Protein AF-A0A2W4TG38-F1 (afdb_monomer_lite)

Sequence (87 aa):
MSTLVRAARLLTIIAFGFAFALGPAAAQDSEFKQIKLTEAQIKGFIAAQEDLNKIASKLQGDSEELDEKTQAELEALAKKHGFASFD

Radius of gyration: 27.82 Å; chains: 1; bounding box: 63×51×50 Å

Structure (mmCIF, N/CA/C/O backbone):
data_AF-A0A2W4TG38-F1
#
_entry.id   AF-A0A2W4TG38-F1
#
loop_
_atom_site.group_PDB
_atom_site.id
_atom_site.type_symbol
_atom_site.label_atom_id
_atom_site.label_alt_id
_atom_site.label_comp_id
_atom_site.label_asym_id
_atom_site.label_entity_id
_atom_site.label_seq_id
_atom_site.pdbx_PDB_ins_code
_atom_site.Cartn_x
_atom_site.Cartn_y
_atom_site.Cartn_z
_atom_site.occupancy
_atom_site.B_iso_or_equiv
_atom_site.auth_seq_id
_atom_site.auth_comp_id
_atom_site.auth_asym_id
_atom_site.auth_atom_id
_atom_site.pdbx_PDB_model_num
ATOM 1 N N . MET A 1 1 ? 54.679 42.443 -31.112 1.00 48.34 1 MET A N 1
ATOM 2 C CA . MET A 1 1 ? 54.141 42.178 -32.469 1.00 48.34 1 MET A CA 1
ATOM 3 C C . MET A 1 1 ? 54.834 40.930 -32.994 1.00 48.34 1 MET A C 1
ATOM 5 O O . MET A 1 1 ? 56.033 40.857 -32.843 1.00 48.34 1 MET A O 1
ATOM 9 N N . SER A 1 2 ? 54.223 39.911 -33.576 1.00 52.28 2 SER A N 1
ATOM 10 C CA . SER A 1 2 ? 52.927 39.810 -34.224 1.00 52.28 2 SER A CA 1
ATOM 11 C C . SER A 1 2 ? 52.676 38.322 -34.523 1.00 52.28 2 SER A C 1
ATOM 13 O O . SER A 1 2 ? 53.607 37.563 -34.779 1.00 52.28 2 SER A O 1
ATOM 15 N N . THR A 1 3 ? 51.402 37.940 -34.504 1.00 46.59 3 THR A N 1
ATOM 16 C CA . THR A 1 3 ? 50.779 36.819 -35.240 1.00 46.59 3 THR A CA 1
ATOM 17 C C . THR A 1 3 ? 51.073 35.346 -34.920 1.00 46.59 3 THR A C 1
ATOM 19 O O . THR A 1 3 ? 50.193 34.548 -35.225 1.00 46.59 3 THR A O 1
ATOM 22 N N . LEU A 1 4 ? 52.160 34.928 -34.259 1.00 44.97 4 LEU A N 1
ATOM 23 C CA . LEU A 1 4 ? 52.433 33.473 -34.149 1.00 44.97 4 LEU A CA 1
ATOM 24 C C . LEU A 1 4 ? 51.703 32.689 -33.033 1.00 44.97 4 LEU A C 1
ATOM 26 O O . LEU A 1 4 ? 51.690 31.466 -33.072 1.00 44.97 4 LEU A O 1
ATOM 30 N N . VAL A 1 5 ? 51.057 33.343 -32.059 1.00 45.25 5 VAL A N 1
ATOM 31 C CA . VAL A 1 5 ? 50.462 32.647 -30.884 1.00 45.25 5 VAL A CA 1
ATOM 32 C C . VAL A 1 5 ? 48.936 32.457 -30.996 1.00 45.25 5 VAL A C 1
ATOM 34 O O . VAL A 1 5 ? 48.306 31.846 -30.138 1.00 45.25 5 VAL A O 1
ATOM 37 N N . ARG A 1 6 ? 48.293 32.948 -32.064 1.00 46.78 6 ARG A N 1
ATOM 38 C CA . ARG A 1 6 ? 46.818 32.954 -32.177 1.00 46.78 6 ARG A CA 1
ATOM 39 C C . ARG A 1 6 ? 46.192 31.757 -32.904 1.00 46.78 6 ARG A C 1
ATOM 41 O O . ARG A 1 6 ? 44.975 31.636 -32.872 1.00 46.78 6 ARG A O 1
ATOM 48 N N . ALA A 1 7 ? 46.981 30.860 -33.496 1.00 42.84 7 ALA A N 1
ATOM 49 C CA . ALA A 1 7 ? 46.463 29.685 -34.212 1.00 42.84 7 ALA A CA 1
ATOM 50 C C . ALA A 1 7 ? 46.438 28.388 -33.373 1.00 42.84 7 ALA A C 1
ATOM 52 O O . ALA A 1 7 ? 45.995 27.353 -33.854 1.00 42.84 7 ALA A O 1
ATOM 53 N N . ALA A 1 8 ? 46.877 28.428 -32.111 1.00 43.38 8 ALA A N 1
ATOM 54 C CA . ALA A 1 8 ? 46.992 27.252 -31.241 1.00 43.38 8 ALA A CA 1
ATOM 55 C C . ALA A 1 8 ? 45.841 27.130 -30.220 1.00 43.38 8 ALA A C 1
ATOM 57 O O . ALA A 1 8 ? 46.048 26.688 -29.092 1.00 43.38 8 ALA A O 1
ATOM 58 N N . ARG A 1 9 ? 44.628 27.581 -30.570 1.00 48.94 9 ARG A N 1
ATOM 59 C CA . ARG A 1 9 ? 43.475 27.563 -29.646 1.00 48.94 9 ARG A CA 1
ATOM 60 C C . ARG A 1 9 ? 42.140 27.176 -30.276 1.00 48.94 9 ARG A C 1
ATOM 62 O O . ARG A 1 9 ? 41.095 27.549 -29.763 1.00 48.94 9 ARG A O 1
ATOM 69 N N . LEU A 1 10 ? 42.169 26.434 -31.376 1.00 47.97 10 LEU A N 1
ATOM 70 C CA . LEU A 1 10 ? 40.971 25.946 -32.060 1.00 47.97 10 LEU A CA 1
ATOM 71 C C . LEU A 1 10 ? 41.351 24.702 -32.865 1.00 47.97 10 LEU A C 1
ATOM 73 O O . LEU A 1 10 ? 41.447 24.792 -34.073 1.00 47.97 10 LEU A O 1
ATOM 77 N N . LEU A 1 11 ? 41.675 23.584 -32.205 1.00 49.66 11 LEU A N 1
ATOM 78 C CA . LEU A 1 11 ? 41.720 22.235 -32.809 1.00 49.66 11 LEU A CA 1
ATOM 79 C C . LEU A 1 11 ? 42.029 21.175 -31.729 1.00 49.66 11 LEU A C 1
ATOM 81 O O . LEU A 1 11 ? 42.990 20.416 -31.812 1.00 49.66 11 LEU A O 1
ATOM 85 N N . THR A 1 12 ? 41.248 21.140 -30.646 1.00 48.66 12 THR A N 1
ATOM 86 C CA . THR A 1 12 ? 41.410 20.095 -29.611 1.00 48.66 12 THR A CA 1
ATOM 87 C C . THR A 1 12 ? 40.084 19.710 -28.947 1.00 48.66 12 THR A C 1
ATOM 89 O O . THR A 1 12 ? 40.037 19.505 -27.746 1.00 48.66 12 THR A O 1
ATOM 92 N N . ILE A 1 13 ? 38.976 19.626 -29.697 1.00 51.81 13 ILE A N 1
ATOM 93 C CA . ILE A 1 13 ? 37.697 19.085 -29.173 1.00 51.81 13 ILE A CA 1
ATOM 94 C C . ILE A 1 13 ? 36.990 18.183 -30.204 1.00 51.81 13 ILE A C 1
ATOM 96 O O . ILE A 1 13 ? 35.774 18.196 -30.326 1.00 51.81 13 ILE A O 1
ATOM 100 N N . ILE A 1 14 ? 37.731 17.400 -30.998 1.00 51.94 14 ILE A N 1
ATOM 101 C CA . ILE A 1 14 ? 37.108 16.380 -31.877 1.00 51.94 14 ILE A CA 1
ATOM 102 C C . ILE A 1 14 ? 37.651 14.964 -31.612 1.00 51.94 14 ILE A C 1
ATOM 104 O O . ILE A 1 14 ? 37.004 13.985 -31.956 1.00 51.94 14 ILE A O 1
ATOM 108 N N . ALA A 1 15 ?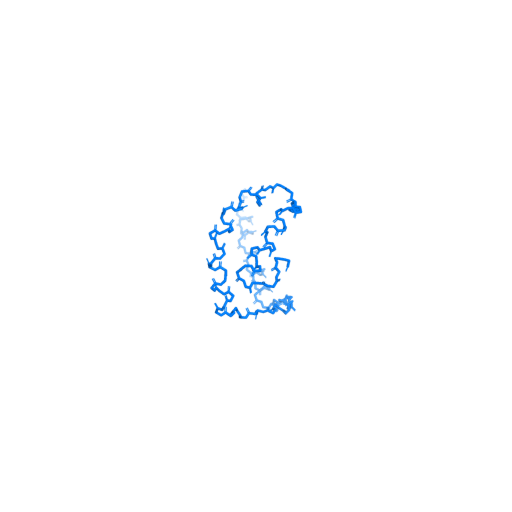 38.769 14.807 -30.896 1.00 49.25 15 ALA A N 1
ATOM 109 C CA . ALA A 1 15 ? 39.324 13.478 -30.610 1.00 49.25 15 ALA A CA 1
ATOM 110 C C . ALA A 1 15 ? 38.795 12.820 -29.317 1.00 49.25 15 ALA A C 1
ATOM 112 O O . ALA A 1 15 ? 38.978 11.622 -29.138 1.00 49.25 15 ALA A O 1
ATOM 113 N N . PHE A 1 16 ? 38.123 13.561 -28.426 1.00 48.75 16 PHE A N 1
ATOM 114 C CA . PHE A 1 16 ? 37.604 13.003 -27.164 1.00 48.75 16 PHE A CA 1
ATOM 115 C C . PHE A 1 16 ? 36.129 12.568 -27.233 1.00 48.75 16 PHE A C 1
ATOM 117 O O . PHE A 1 16 ? 35.668 11.820 -26.380 1.00 48.75 16 PHE A O 1
ATOM 124 N N . GLY A 1 17 ? 35.385 12.998 -28.259 1.00 48.19 17 GLY A N 1
ATOM 125 C CA . GLY A 1 17 ? 33.967 12.653 -28.429 1.00 48.19 17 GLY A CA 1
ATOM 126 C C . GLY A 1 17 ? 33.711 11.319 -29.139 1.00 48.19 17 GLY A C 1
ATOM 127 O O . GLY A 1 17 ? 32.604 10.800 -29.066 1.00 48.19 17 GLY A O 1
ATOM 128 N N . PHE A 1 18 ? 34.713 10.744 -29.813 1.00 48.56 18 PHE A N 1
ATOM 129 C CA . PHE A 1 18 ? 34.519 9.535 -30.626 1.00 48.56 18 PHE A CA 1
ATOM 130 C C . PHE A 1 18 ? 34.777 8.227 -29.858 1.00 48.56 18 PHE A C 1
ATOM 132 O O . PHE A 1 18 ? 34.235 7.186 -30.216 1.00 48.56 18 PHE A O 1
ATOM 139 N N . ALA A 1 19 ? 35.555 8.266 -28.771 1.00 47.62 19 ALA A N 1
ATOM 140 C CA . ALA A 1 19 ? 35.867 7.071 -27.981 1.00 47.62 19 ALA A CA 1
ATOM 141 C C . ALA A 1 19 ? 34.754 6.677 -26.988 1.00 47.62 19 ALA A C 1
ATOM 143 O O . ALA A 1 19 ? 34.695 5.525 -26.573 1.00 47.62 19 ALA A O 1
AT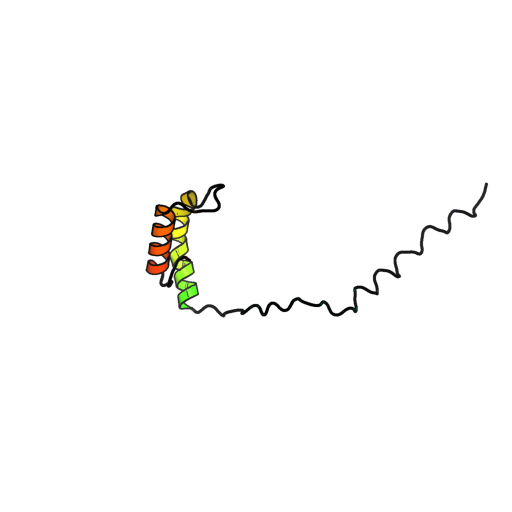OM 144 N N . PHE A 1 20 ? 33.846 7.598 -26.636 1.00 51.25 20 PHE A N 1
ATOM 145 C CA . PHE A 1 20 ? 32.713 7.299 -25.747 1.00 51.25 20 PHE A CA 1
ATOM 146 C C . PHE A 1 20 ? 31.465 6.794 -26.499 1.00 51.25 20 PHE A C 1
ATOM 148 O O . PHE A 1 20 ? 30.521 6.327 -25.876 1.00 51.25 20 PHE A O 1
ATOM 155 N N . ALA A 1 21 ? 31.449 6.854 -27.837 1.00 52.50 21 ALA A N 1
ATOM 156 C CA . ALA A 1 21 ? 30.290 6.462 -28.647 1.00 52.50 21 ALA A CA 1
ATOM 157 C C . ALA A 1 21 ? 30.272 4.974 -29.059 1.00 52.50 21 ALA A C 1
ATOM 159 O O . ALA A 1 21 ? 29.278 4.514 -29.614 1.00 52.50 21 ALA A O 1
ATOM 160 N N . LEU A 1 22 ? 31.364 4.229 -28.834 1.00 52.31 22 LEU A N 1
ATOM 161 C CA . LEU A 1 22 ? 31.547 2.863 -29.359 1.00 52.31 22 LEU A CA 1
ATOM 162 C C . LEU A 1 22 ? 32.029 1.840 -28.319 1.00 52.31 22 LEU A C 1
ATOM 164 O O . LEU A 1 22 ? 32.167 0.662 -28.645 1.00 52.31 22 LEU A O 1
ATOM 168 N N . GLY A 1 23 ? 32.291 2.256 -27.078 1.00 50.88 23 GLY A N 1
ATOM 169 C CA . GLY A 1 23 ? 32.479 1.299 -25.992 1.00 50.88 23 GLY A CA 1
ATOM 170 C C . GLY A 1 23 ? 31.129 0.657 -25.672 1.00 50.88 23 GLY A C 1
ATOM 171 O O . GLY A 1 23 ? 30.145 1.398 -25.608 1.00 50.88 23 GLY A O 1
ATOM 172 N N . PRO A 1 24 ? 31.033 -0.675 -25.479 1.00 54.72 24 PRO A N 1
ATOM 173 C CA . PRO A 1 24 ? 29.815 -1.250 -24.939 1.00 54.72 24 PRO A CA 1
ATOM 174 C C . PRO A 1 24 ? 29.539 -0.497 -23.643 1.00 54.72 24 PRO A C 1
ATOM 176 O O . PRO A 1 24 ? 30.365 -0.507 -22.727 1.00 54.72 24 PRO A O 1
ATOM 179 N N . ALA A 1 25 ? 28.411 0.211 -23.593 1.00 55.31 25 ALA A N 1
ATOM 180 C CA . ALA A 1 25 ? 27.834 0.577 -22.323 1.00 55.31 25 ALA A CA 1
ATOM 181 C C . ALA A 1 25 ? 27.669 -0.762 -21.614 1.00 55.31 25 ALA A C 1
ATOM 183 O O . ALA A 1 25 ? 26.798 -1.551 -21.978 1.00 55.31 25 ALA A O 1
ATOM 184 N N . ALA A 1 26 ? 28.578 -1.069 -20.691 1.00 54.16 26 ALA A N 1
ATOM 185 C CA . ALA A 1 26 ? 28.380 -2.122 -19.724 1.00 54.16 26 ALA A CA 1
ATOM 186 C C . ALA A 1 26 ? 27.232 -1.617 -18.852 1.00 54.16 26 ALA A C 1
ATOM 188 O O . ALA A 1 26 ? 27.439 -1.068 -17.772 1.00 54.16 26 ALA A O 1
ATOM 189 N N . ALA A 1 27 ? 26.018 -1.694 -19.407 1.00 58.41 27 ALA A N 1
ATOM 190 C CA . ALA A 1 27 ? 24.801 -1.720 -18.648 1.00 58.41 27 ALA A CA 1
ATOM 191 C C . ALA A 1 27 ? 25.063 -2.822 -17.639 1.00 58.41 27 ALA A C 1
ATOM 193 O O . ALA A 1 27 ? 25.267 -3.984 -17.987 1.00 58.41 27 ALA A O 1
ATOM 194 N N . GLN A 1 28 ? 25.247 -2.401 -16.398 1.00 58.66 28 GLN A N 1
ATOM 195 C CA . GLN A 1 28 ? 25.291 -3.303 -15.281 1.00 58.66 28 GLN A CA 1
ATOM 196 C C . GLN A 1 28 ? 23.888 -3.914 -15.275 1.00 58.66 28 GLN A C 1
ATOM 198 O O . GLN A 1 28 ? 22.953 -3.298 -14.769 1.00 58.66 28 GLN A O 1
ATOM 203 N N . ASP A 1 29 ? 23.732 -5.043 -15.974 1.00 57.16 29 ASP A N 1
ATOM 204 C CA . ASP A 1 29 ? 22.524 -5.863 -16.044 1.00 57.16 29 ASP A CA 1
ATOM 205 C C . ASP A 1 29 ? 22.304 -6.456 -14.648 1.00 57.16 29 ASP A C 1
ATOM 207 O O . ASP A 1 29 ? 22.433 -7.652 -14.399 1.00 57.16 29 ASP A O 1
ATOM 211 N N . SER A 1 30 ? 21.989 -5.598 -13.680 1.00 63.59 30 SER A N 1
ATOM 212 C CA . SER A 1 30 ? 21.061 -5.997 -12.643 1.00 63.59 30 SER A CA 1
ATOM 213 C C . SER A 1 30 ? 19.794 -6.334 -13.410 1.00 63.59 30 SER A C 1
ATOM 215 O O . SER A 1 30 ? 19.130 -5.435 -13.916 1.00 63.59 30 SER A O 1
ATOM 217 N N . GLU A 1 31 ? 19.539 -7.625 -13.603 1.00 71.94 31 GLU A N 1
ATOM 218 C CA . GLU A 1 31 ? 18.373 -8.157 -14.301 1.00 71.94 31 GLU A CA 1
ATOM 219 C C . GLU A 1 31 ? 17.109 -7.644 -13.589 1.00 71.94 31 GLU A C 1
ATOM 221 O O . GLU A 1 31 ? 16.588 -8.257 -12.655 1.00 71.94 31 GLU A O 1
ATOM 226 N N . PHE A 1 32 ? 16.653 -6.444 -13.956 1.00 72.56 32 PHE A N 1
ATOM 227 C CA . PHE A 1 32 ? 15.467 -5.834 -13.379 1.00 72.56 32 PHE A CA 1
ATOM 228 C C . PHE A 1 32 ? 14.279 -6.685 -13.814 1.00 72.56 32 PHE A C 1
ATOM 230 O O . PHE A 1 32 ? 13.834 -6.634 -14.961 1.00 72.56 32 PHE A O 1
ATOM 237 N N . LYS A 1 33 ? 13.751 -7.485 -12.887 1.00 81.75 33 LYS A N 1
ATOM 238 C CA . LYS A 1 33 ? 12.505 -8.220 -13.095 1.00 81.75 33 LYS A CA 1
ATOM 239 C C . LYS A 1 33 ? 11.349 -7.233 -13.159 1.00 81.75 33 LYS A C 1
ATOM 241 O O . LYS A 1 33 ? 10.739 -6.890 -12.150 1.00 81.75 33 LYS A O 1
ATOM 246 N N . GLN A 1 34 ? 11.033 -6.787 -14.368 1.00 84.25 34 GLN A N 1
ATOM 247 C CA . GLN A 1 34 ? 9.820 -6.030 -14.624 1.00 84.25 34 GLN A CA 1
ATOM 248 C C . GLN A 1 34 ? 8.620 -6.978 -14.548 1.00 84.25 34 GLN A C 1
ATOM 250 O O . GLN A 1 34 ? 8.417 -7.832 -15.410 1.00 84.25 34 GLN A O 1
ATOM 255 N N . ILE A 1 35 ? 7.812 -6.826 -13.502 1.00 85.88 35 ILE A N 1
ATOM 256 C CA . ILE A 1 35 ? 6.588 -7.605 -13.320 1.00 85.88 35 ILE A CA 1
ATOM 257 C C . ILE A 1 35 ? 5.422 -6.804 -13.896 1.00 85.88 35 ILE A C 1
ATOM 259 O O . ILE A 1 35 ? 5.234 -5.630 -13.577 1.00 85.88 35 ILE A O 1
ATOM 263 N N . LYS A 1 36 ? 4.616 -7.440 -14.751 1.00 92.62 36 LYS A N 1
ATOM 264 C CA . LYS A 1 36 ? 3.366 -6.843 -15.223 1.00 92.62 36 LYS A CA 1
ATOM 265 C C . LYS A 1 36 ? 2.344 -6.854 -14.087 1.00 92.62 36 LYS A C 1
ATOM 267 O O . LYS A 1 36 ? 2.023 -7.920 -13.566 1.00 92.62 36 LYS A O 1
ATOM 272 N N . LEU A 1 37 ? 1.800 -5.685 -13.752 1.00 93.94 37 LEU A N 1
ATOM 273 C CA . LEU A 1 37 ? 0.705 -5.585 -12.790 1.00 93.94 37 LEU A CA 1
ATOM 274 C C . LEU A 1 37 ? -0.556 -6.279 -13.319 1.00 93.94 37 LEU A C 1
ATOM 276 O O . LEU A 1 37 ? -0.901 -6.183 -14.501 1.00 93.94 37 LEU A O 1
ATOM 280 N N . THR A 1 38 ? -1.260 -6.958 -12.420 1.00 95.69 38 THR A N 1
ATOM 281 C CA . THR A 1 38 ? -2.590 -7.515 -12.681 1.00 95.69 38 THR A CA 1
ATOM 282 C C . THR A 1 38 ? -3.657 -6.422 -12.621 1.00 95.69 38 THR A C 1
ATOM 284 O O . THR A 1 38 ? -3.487 -5.393 -11.968 1.00 95.69 38 THR A O 1
ATOM 287 N N . GLU A 1 39 ? -4.806 -6.660 -13.255 1.00 96.94 39 GLU A N 1
ATOM 288 C CA . GLU A 1 39 ? -5.936 -5.724 -13.195 1.00 96.94 39 GLU A CA 1
ATOM 289 C C . GLU A 1 39 ? -6.447 -5.522 -11.756 1.00 96.94 39 GLU A C 1
ATOM 291 O O . GLU A 1 39 ? -6.836 -4.416 -11.385 1.00 96.94 39 GLU A O 1
ATOM 296 N N . ALA A 1 40 ? -6.388 -6.568 -10.924 1.00 95.62 40 ALA A N 1
ATOM 297 C CA . ALA A 1 40 ? -6.750 -6.494 -9.511 1.00 95.62 40 ALA A CA 1
ATOM 298 C C . ALA A 1 40 ? -5.811 -5.567 -8.722 1.00 95.62 40 ALA A C 1
ATOM 300 O O . ALA A 1 40 ? -6.294 -4.721 -7.978 1.00 95.62 40 ALA A O 1
ATOM 301 N N . GLN A 1 41 ? -4.494 -5.663 -8.935 1.00 95.00 41 GLN A N 1
ATOM 302 C CA . GLN A 1 41 ? -3.513 -4.781 -8.285 1.00 95.00 41 GLN A CA 1
ATOM 303 C C . GLN A 1 41 ? -3.704 -3.317 -8.695 1.00 95.00 41 GLN A C 1
ATOM 305 O O . GLN A 1 41 ? -3.645 -2.429 -7.848 1.00 95.00 41 GLN A O 1
ATOM 310 N N . ILE A 1 42 ? -3.990 -3.058 -9.976 1.00 96.62 42 ILE A N 1
ATOM 311 C CA . ILE A 1 42 ? -4.266 -1.700 -10.466 1.00 96.62 42 ILE A CA 1
ATOM 312 C C . ILE A 1 42 ? -5.521 -1.136 -9.788 1.00 96.62 42 ILE A C 1
ATOM 314 O O . ILE A 1 42 ? -5.495 -0.024 -9.263 1.00 96.62 42 ILE A O 1
ATOM 318 N N . LYS A 1 43 ? -6.618 -1.903 -9.761 1.00 97.62 43 LYS A N 1
ATOM 319 C CA . LYS A 1 43 ? -7.872 -1.475 -9.121 1.00 97.62 43 LYS A CA 1
ATOM 320 C C . LYS A 1 43 ? -7.713 -1.282 -7.613 1.00 97.62 43 LYS A C 1
ATOM 322 O O . LYS A 1 43 ? -8.210 -0.287 -7.094 1.00 97.62 43 LYS A O 1
ATOM 327 N N . GLY A 1 44 ? -7.001 -2.186 -6.939 1.00 97.00 44 GLY A N 1
ATOM 328 C CA . GLY A 1 44 ? -6.689 -2.081 -5.512 1.00 97.00 44 GLY A CA 1
ATOM 329 C C . GLY A 1 44 ? -5.918 -0.802 -5.195 1.00 97.00 44 GLY A C 1
ATOM 330 O O . GLY A 1 44 ? -6.301 -0.063 -4.293 1.00 97.00 44 GLY A O 1
ATOM 331 N N . PHE A 1 45 ? -4.904 -0.467 -5.998 1.00 95.81 45 PHE A N 1
ATOM 332 C CA . PHE A 1 45 ? -4.166 0.788 -5.840 1.00 95.81 45 PHE A CA 1
ATOM 333 C C . PHE A 1 45 ? -5.060 2.019 -6.040 1.00 95.81 45 PHE A C 1
ATOM 335 O O . PHE A 1 45 ? -5.047 2.932 -5.218 1.00 95.81 45 PHE A O 1
ATOM 342 N N . ILE A 1 46 ? -5.880 2.036 -7.099 1.00 97.38 46 ILE A N 1
ATOM 343 C CA . ILE A 1 46 ? -6.792 3.155 -7.375 1.00 97.38 46 ILE A CA 1
ATOM 344 C C . ILE A 1 46 ? -7.773 3.364 -6.214 1.00 97.38 46 ILE A C 1
ATOM 346 O O . ILE A 1 46 ? -8.006 4.511 -5.830 1.00 97.38 46 ILE A O 1
ATOM 350 N N . ALA A 1 47 ? -8.314 2.279 -5.652 1.00 97.00 47 ALA A N 1
ATOM 351 C CA . ALA A 1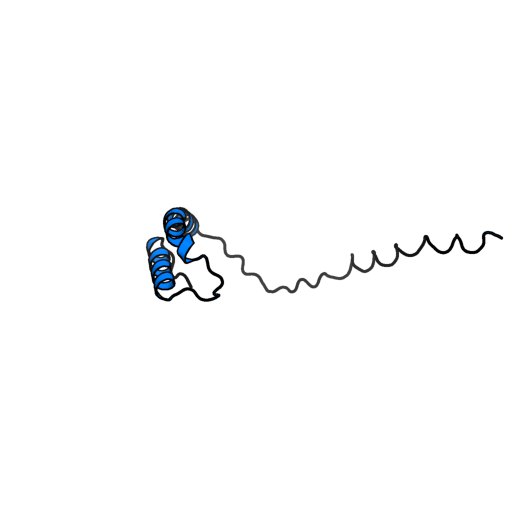 47 ? -9.230 2.314 -4.514 1.00 97.00 47 ALA A CA 1
ATOM 352 C C . ALA A 1 47 ? -8.547 2.766 -3.211 1.00 97.00 47 ALA A C 1
ATOM 354 O O . ALA A 1 47 ? -9.174 3.442 -2.395 1.00 97.00 47 ALA A O 1
ATOM 355 N N . ALA A 1 48 ? -7.262 2.450 -3.034 1.00 96.94 48 ALA A N 1
ATOM 356 C CA . ALA A 1 48 ? -6.494 2.844 -1.857 1.00 96.94 48 ALA A CA 1
ATOM 357 C C . ALA A 1 48 ? -6.196 4.351 -1.788 1.00 96.94 48 ALA A C 1
ATOM 359 O O . ALA A 1 48 ? -5.960 4.862 -0.695 1.00 96.94 48 ALA A O 1
ATOM 360 N N . GLN A 1 49 ? -6.231 5.077 -2.914 1.00 95.94 49 GLN A N 1
ATOM 361 C CA . GLN A 1 49 ? -5.811 6.485 -2.983 1.00 95.94 49 GLN A CA 1
ATOM 362 C C . GLN A 1 49 ? -6.511 7.395 -1.965 1.00 95.94 49 GLN A C 1
ATOM 364 O O . GLN A 1 49 ? -5.854 8.210 -1.323 1.00 95.94 49 GLN A O 1
ATOM 369 N N . GLU A 1 50 ? -7.830 7.269 -1.792 1.00 95.50 50 GLU A N 1
ATOM 370 C CA . GLU A 1 50 ? -8.569 8.122 -0.852 1.00 95.50 50 GLU A CA 1
ATOM 371 C C . GLU A 1 50 ? -8.135 7.873 0.598 1.00 95.50 50 GLU A C 1
ATOM 373 O O . GLU A 1 50 ? -7.941 8.811 1.369 1.00 95.50 50 GLU A O 1
ATOM 378 N N . ASP A 1 51 ? -7.958 6.609 0.969 1.00 94.94 51 ASP A N 1
ATOM 379 C CA . ASP A 1 51 ? -7.555 6.235 2.319 1.00 94.94 51 ASP A CA 1
ATOM 380 C C . ASP A 1 51 ? -6.087 6.593 2.596 1.00 94.94 51 ASP A C 1
ATOM 382 O O . ASP A 1 51 ? -5.780 7.087 3.680 1.00 94.94 51 ASP A O 1
ATOM 386 N N . LEU A 1 52 ? -5.203 6.439 1.605 1.00 93.38 52 LEU A N 1
ATOM 387 C CA . LEU A 1 52 ? -3.818 6.912 1.681 1.00 93.38 52 LEU A CA 1
ATOM 388 C C . LEU A 1 52 ? -3.762 8.433 1.875 1.00 93.38 52 LEU A C 1
ATOM 390 O O . LEU A 1 52 ? -3.020 8.918 2.727 1.00 93.38 52 LEU A O 1
ATOM 394 N N . ASN A 1 53 ? -4.600 9.193 1.164 1.00 93.88 53 ASN A N 1
ATOM 395 C CA . ASN A 1 53 ? -4.673 10.648 1.324 1.00 93.88 53 ASN A CA 1
ATOM 396 C C . ASN A 1 53 ? -5.075 11.068 2.748 1.00 93.88 53 ASN A C 1
ATOM 398 O O . ASN A 1 53 ? -4.576 12.075 3.247 1.00 93.88 53 ASN A O 1
ATOM 402 N N . LYS A 1 54 ? -5.933 10.297 3.432 1.00 93.62 54 LYS A N 1
ATOM 403 C CA . LYS A 1 54 ? -6.341 10.582 4.824 1.00 93.62 54 LYS A CA 1
ATOM 404 C C . LYS A 1 54 ? -5.195 10.430 5.822 1.00 93.62 54 LYS A C 1
ATOM 406 O O . LYS A 1 54 ? -5.211 11.088 6.859 1.00 93.62 54 LYS A O 1
ATOM 411 N N . ILE A 1 55 ? -4.227 9.564 5.528 1.00 90.56 55 ILE A N 1
ATOM 412 C CA . ILE A 1 55 ? -3.074 9.309 6.401 1.00 90.56 55 ILE A CA 1
ATOM 413 C C . ILE A 1 55 ? -1.792 9.987 5.909 1.00 90.56 55 ILE A C 1
ATOM 415 O O . ILE A 1 55 ? -0.794 9.961 6.618 1.00 90.56 55 ILE A O 1
ATOM 419 N N . ALA A 1 56 ? -1.813 10.655 4.752 1.00 89.94 56 ALA A N 1
ATOM 420 C CA . ALA A 1 56 ? -0.638 11.271 4.137 1.00 89.94 56 ALA A CA 1
ATOM 421 C C . ALA A 1 56 ? 0.080 12.285 5.041 1.00 89.94 56 ALA A C 1
ATOM 423 O O . ALA A 1 56 ? 1.291 12.445 4.936 1.00 89.94 56 ALA A O 1
ATOM 424 N N . SER A 1 57 ? -0.630 12.965 5.946 1.00 90.00 57 SER A N 1
ATOM 425 C CA . SER A 1 57 ? -0.008 13.864 6.929 1.00 90.00 57 SER A CA 1
ATOM 426 C C . SER A 1 57 ? 0.796 13.127 8.001 1.00 90.00 57 SER A C 1
ATOM 428 O O . SER A 1 57 ? 1.708 13.711 8.567 1.00 90.00 57 SER A O 1
ATOM 430 N N . LYS A 1 58 ? 0.464 11.862 8.289 1.00 88.06 58 LYS A N 1
ATOM 431 C CA . LYS A 1 58 ? 1.206 11.005 9.230 1.00 88.06 58 LYS A CA 1
ATOM 432 C C . LYS A 1 58 ? 2.486 10.449 8.610 1.00 88.06 58 LYS A C 1
ATOM 434 O O . LYS A 1 58 ? 3.420 10.131 9.327 1.00 88.06 58 LYS A O 1
ATOM 439 N N . LEU A 1 59 ? 2.516 10.351 7.280 1.00 85.81 59 LEU A N 1
ATOM 440 C CA . LEU A 1 59 ? 3.678 9.905 6.507 1.00 85.81 59 LEU A CA 1
ATOM 441 C C . LEU A 1 59 ? 4.696 11.029 6.267 1.00 85.81 59 LEU A C 1
ATOM 443 O O . LEU A 1 59 ? 5.769 10.784 5.729 1.00 85.81 59 LEU A O 1
ATOM 447 N N . GLN A 1 60 ? 4.345 12.271 6.607 1.00 82.19 60 GLN A N 1
ATOM 448 C CA . GLN A 1 60 ? 5.228 13.422 6.477 1.00 82.19 60 GLN A CA 1
ATOM 449 C C . GLN A 1 60 ? 6.078 13.554 7.741 1.00 82.19 60 GLN A C 1
ATOM 451 O O . GLN A 1 60 ? 5.550 13.757 8.832 1.00 82.19 60 GLN A O 1
ATOM 456 N N . GLY A 1 61 ? 7.395 13.472 7.587 1.00 77.06 61 GLY A N 1
ATOM 457 C CA . GLY A 1 61 ? 8.355 13.649 8.668 1.00 77.06 61 GLY A CA 1
ATOM 458 C C . GLY A 1 61 ? 9.784 13.445 8.177 1.00 77.06 61 GLY A C 1
ATOM 459 O O . GLY A 1 61 ? 10.001 12.899 7.100 1.00 77.06 61 GLY A O 1
ATOM 460 N N . ASP A 1 62 ? 10.750 13.888 8.980 1.00 75.06 62 ASP A N 1
ATOM 461 C CA . ASP A 1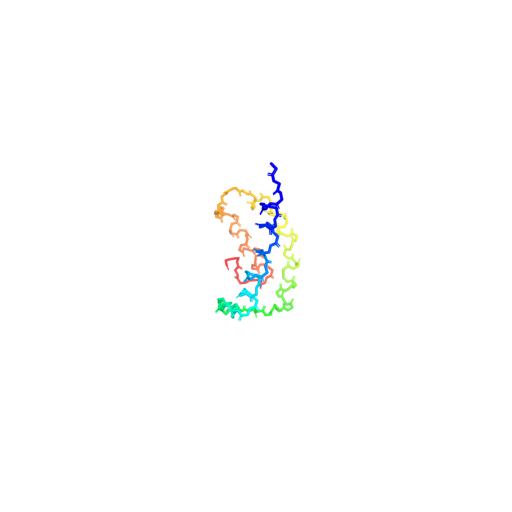 62 ? 12.182 13.749 8.677 1.00 75.06 62 ASP A CA 1
ATOM 462 C C . ASP A 1 62 ? 12.760 12.401 9.152 1.00 75.06 62 ASP A C 1
ATOM 464 O O . ASP A 1 62 ? 13.952 12.143 8.998 1.00 75.06 62 ASP A O 1
ATOM 468 N N . SER A 1 63 ? 11.936 11.555 9.781 1.00 75.75 63 SER A N 1
ATOM 469 C CA . SER A 1 63 ? 12.354 10.239 10.263 1.00 75.75 63 SER A CA 1
ATOM 470 C C . SER A 1 63 ? 12.271 9.205 9.145 1.00 75.75 63 SER A C 1
ATOM 472 O O . SER A 1 63 ? 11.284 9.155 8.415 1.00 75.75 63 SER A O 1
ATOM 474 N N . GLU A 1 64 ? 13.302 8.368 9.034 1.00 74.62 64 GLU A N 1
ATOM 475 C CA . GLU A 1 64 ? 13.326 7.239 8.098 1.00 74.62 64 GLU A CA 1
ATOM 476 C C . GLU A 1 64 ? 12.364 6.114 8.514 1.00 74.62 64 GLU A C 1
ATOM 478 O O . GLU A 1 64 ? 11.924 5.345 7.662 1.00 74.62 64 GLU A O 1
ATOM 483 N N . GLU A 1 65 ? 12.003 6.032 9.799 1.00 82.00 65 GLU A N 1
ATOM 484 C CA . GLU A 1 65 ? 11.079 5.026 10.325 1.00 82.00 65 GLU A CA 1
ATOM 485 C C . GLU A 1 65 ? 9.699 5.626 10.610 1.00 82.00 65 GLU A C 1
ATOM 487 O O . GLU A 1 65 ? 9.554 6.678 11.238 1.00 82.00 65 GLU A O 1
ATOM 492 N N . LEU A 1 66 ? 8.663 4.914 10.165 1.00 86.62 66 LEU A N 1
ATOM 493 C CA . LEU A 1 66 ? 7.286 5.203 10.546 1.00 86.62 66 LEU A CA 1
ATOM 494 C C . LEU A 1 66 ? 7.039 4.709 11.971 1.00 86.62 66 LEU A C 1
ATOM 496 O O . LEU A 1 66 ? 7.511 3.640 12.356 1.00 86.62 66 LEU A O 1
ATOM 500 N N . ASP A 1 67 ? 6.250 5.452 12.748 1.00 89.50 67 ASP A N 1
ATOM 501 C CA . ASP A 1 67 ? 5.816 4.964 14.053 1.00 89.50 67 ASP A CA 1
ATOM 502 C C . ASP A 1 67 ? 4.970 3.683 13.905 1.00 89.50 67 ASP A C 1
ATOM 504 O O . ASP A 1 67 ? 4.215 3.523 12.940 1.00 89.50 67 ASP A O 1
ATOM 508 N N . GLU A 1 68 ? 5.064 2.780 14.887 1.00 91.56 68 GLU A N 1
ATOM 509 C CA . GLU A 1 68 ? 4.423 1.453 14.850 1.00 91.56 68 GLU A CA 1
ATOM 510 C C . GLU A 1 68 ? 2.916 1.519 14.554 1.00 91.56 68 GLU A C 1
ATOM 512 O O . GLU A 1 68 ? 2.351 0.640 13.897 1.00 91.56 68 GLU A O 1
ATOM 517 N N . LYS A 1 69 ? 2.239 2.574 15.022 1.00 91.12 69 LYS A N 1
ATOM 518 C CA . LYS A 1 69 ? 0.803 2.746 14.804 1.00 91.12 69 LYS A CA 1
ATOM 519 C C . LYS A 1 69 ? 0.511 3.117 13.353 1.00 91.12 69 LYS A C 1
ATOM 521 O O . LYS A 1 69 ? -0.421 2.560 12.773 1.00 91.12 69 LYS A O 1
ATOM 526 N N . THR A 1 70 ? 1.289 4.016 12.761 1.00 91.38 70 THR A N 1
ATOM 527 C CA . THR A 1 70 ? 1.171 4.354 11.336 1.00 91.38 70 THR A CA 1
ATOM 528 C C . THR A 1 70 ? 1.486 3.147 10.450 1.00 91.38 70 THR A C 1
ATOM 530 O O . THR A 1 70 ? 0.753 2.896 9.493 1.00 91.38 70 THR A O 1
ATOM 533 N N . GLN A 1 71 ? 2.486 2.334 10.805 1.00 93.31 71 GLN A N 1
ATOM 534 C CA . GLN A 1 71 ? 2.789 1.093 10.083 1.00 93.31 71 GLN A CA 1
ATOM 535 C C . GLN A 1 71 ? 1.628 0.086 10.162 1.00 93.31 71 GLN A C 1
ATOM 537 O O . GLN A 1 71 ? 1.212 -0.469 9.144 1.00 93.31 71 GLN A O 1
ATOM 542 N N . ALA A 1 72 ? 1.024 -0.092 11.341 1.00 94.62 72 ALA A N 1
ATOM 543 C CA . ALA A 1 72 ? -0.148 -0.953 11.506 1.00 94.62 72 ALA A CA 1
ATOM 544 C C . ALA A 1 72 ? -1.379 -0.452 10.722 1.00 94.62 72 ALA A C 1
ATOM 546 O O . ALA A 1 72 ? -2.130 -1.257 10.164 1.00 94.62 72 ALA A O 1
ATOM 547 N N . GLU A 1 73 ? -1.594 0.866 10.657 1.00 94.75 73 GLU A N 1
ATOM 548 C CA . GLU A 1 73 ? -2.662 1.464 9.846 1.00 94.75 73 GLU A CA 1
ATOM 549 C C . GLU A 1 73 ? -2.448 1.207 8.343 1.00 94.75 73 GLU A C 1
ATOM 551 O O . GLU A 1 73 ? -3.402 0.857 7.641 1.00 94.75 73 GLU A O 1
ATOM 556 N N . LEU A 1 74 ? -1.209 1.319 7.855 1.00 95.19 74 LEU A N 1
ATOM 557 C CA . LEU A 1 74 ? -0.847 1.025 6.463 1.00 95.19 74 LEU A CA 1
ATOM 558 C C . LEU A 1 74 ? -1.012 -0.455 6.119 1.00 95.19 74 LEU A C 1
ATOM 560 O O . LEU A 1 74 ? -1.572 -0.783 5.075 1.00 95.19 74 LEU A O 1
ATOM 564 N N . GLU A 1 75 ? -0.597 -1.347 7.012 1.00 96.88 75 GLU A N 1
ATOM 565 C CA . GLU A 1 75 ? -0.748 -2.793 6.848 1.00 96.88 75 GLU A CA 1
ATOM 566 C C . GLU A 1 75 ? -2.230 -3.197 6.762 1.00 96.88 75 GLU A C 1
ATOM 568 O O . GLU A 1 75 ? -2.640 -3.979 5.896 1.00 96.88 75 GLU A O 1
ATOM 573 N N . ALA A 1 76 ? -3.072 -2.619 7.624 1.00 96.75 76 ALA A N 1
ATOM 574 C CA . ALA A 1 76 ? -4.517 -2.821 7.564 1.00 96.75 76 ALA A CA 1
ATOM 575 C C . ALA A 1 76 ? -5.107 -2.293 6.248 1.00 96.75 76 ALA A C 1
ATOM 577 O O . ALA A 1 76 ? -5.996 -2.924 5.665 1.00 96.75 76 ALA A O 1
ATOM 578 N N . LEU A 1 77 ? -4.603 -1.157 5.762 1.00 96.38 77 LEU A N 1
ATOM 579 C CA . LEU A 1 77 ? -5.051 -0.559 4.514 1.00 96.38 77 LEU A CA 1
ATOM 580 C C . LEU A 1 77 ? -4.659 -1.401 3.292 1.00 96.38 77 LEU A C 1
ATOM 582 O O . LEU A 1 77 ? -5.499 -1.639 2.422 1.00 96.38 77 LEU A O 1
ATOM 586 N N . ALA A 1 78 ? -3.423 -1.898 3.250 1.00 96.69 78 ALA A N 1
ATOM 587 C CA . ALA A 1 78 ? -2.931 -2.783 2.200 1.00 96.69 78 ALA A CA 1
ATOM 588 C C . ALA A 1 78 ? -3.827 -4.027 2.080 1.00 96.69 78 ALA A C 1
ATOM 590 O O . ALA A 1 78 ? -4.375 -4.308 1.009 1.00 96.69 78 ALA A O 1
ATOM 591 N N . LYS A 1 79 ? -4.091 -4.696 3.208 1.00 97.25 79 LYS A N 1
ATOM 592 C CA . LYS A 1 79 ? -4.982 -5.866 3.272 1.00 97.25 79 LYS A CA 1
ATOM 593 C C . LYS A 1 79 ? -6.416 -5.542 2.862 1.00 97.25 79 LYS A C 1
ATOM 59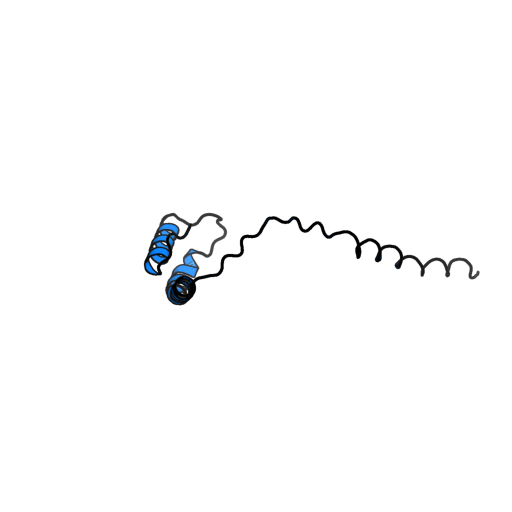5 O O . LYS A 1 79 ? -7.019 -6.302 2.104 1.00 97.25 79 LYS A O 1
ATOM 600 N N . LYS A 1 80 ? -6.958 -4.402 3.307 1.00 97.38 80 LYS A N 1
ATOM 601 C CA . LYS A 1 80 ? -8.303 -3.932 2.926 1.00 97.38 80 LYS A CA 1
ATOM 602 C C . LYS A 1 80 ? -8.459 -3.800 1.406 1.00 97.38 80 LYS A C 1
ATOM 604 O O . LYS A 1 80 ? -9.533 -4.099 0.889 1.00 97.38 80 LYS A O 1
ATOM 609 N N . HIS A 1 81 ? -7.407 -3.380 0.702 1.00 97.50 81 HIS A N 1
ATOM 610 C CA . HIS A 1 81 ? -7.421 -3.156 -0.751 1.00 97.50 81 HIS A CA 1
ATOM 611 C C . HIS A 1 81 ? -6.853 -4.325 -1.573 1.00 97.50 81 HIS A C 1
ATOM 613 O O . HIS A 1 81 ? -6.653 -4.192 -2.781 1.00 97.50 81 HIS A O 1
ATOM 619 N N . GLY A 1 82 ? -6.652 -5.490 -0.948 1.00 94.19 82 GLY A N 1
ATOM 620 C CA . GLY A 1 82 ? -6.293 -6.735 -1.633 1.00 94.19 82 GLY A CA 1
ATOM 621 C C . GLY A 1 82 ? -4.794 -6.950 -1.856 1.00 94.19 82 GLY A C 1
ATOM 622 O O . GLY A 1 82 ? -4.422 -7.825 -2.639 1.00 94.19 82 GLY A O 1
ATOM 623 N N . PHE A 1 83 ? -3.938 -6.181 -1.181 1.00 95.62 83 PHE A N 1
ATOM 624 C CA . PHE A 1 83 ? -2.499 -6.433 -1.124 1.00 95.62 83 PHE A CA 1
ATOM 625 C C . PHE A 1 83 ? -2.163 -7.410 0.009 1.00 95.62 83 PHE A C 1
ATOM 627 O O . PHE A 1 83 ? -2.918 -7.558 0.971 1.00 95.62 83 PHE A O 1
ATOM 634 N N . ALA A 1 84 ? -1.033 -8.106 -0.120 1.00 94.88 84 ALA A N 1
ATOM 635 C CA . ALA A 1 84 ? -0.595 -9.092 0.868 1.00 94.88 84 ALA A CA 1
ATOM 636 C C . ALA A 1 84 ? -0.048 -8.437 2.150 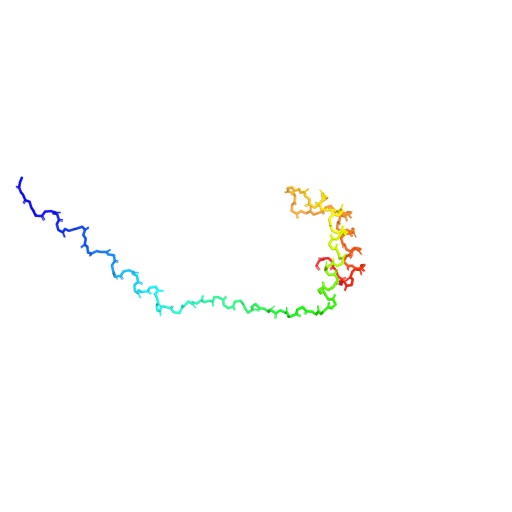1.00 94.88 84 ALA A C 1
ATOM 638 O O . ALA A 1 84 ? -0.354 -8.902 3.249 1.00 94.88 84 ALA A O 1
ATOM 639 N N . SER A 1 85 ? 0.724 -7.362 1.980 1.00 95.69 85 SER A N 1
ATOM 640 C CA . SER A 1 85 ? 1.401 -6.584 3.020 1.00 95.69 85 SER A CA 1
ATOM 641 C C . SER A 1 85 ? 1.642 -5.154 2.536 1.00 95.69 85 SER A C 1
ATOM 643 O O . SER A 1 85 ? 1.503 -4.864 1.341 1.00 95.69 85 SER A O 1
ATOM 645 N N . PHE A 1 86 ? 1.975 -4.272 3.473 1.00 92.06 86 PHE A N 1
ATOM 646 C CA . PHE A 1 86 ? 2.570 -2.969 3.192 1.00 92.06 86 PHE A CA 1
ATOM 647 C C . PHE A 1 86 ? 4.095 -3.051 2.981 1.00 92.06 86 PHE A C 1
ATOM 649 O O . PHE A 1 86 ? 4.603 -2.329 2.126 1.00 92.06 86 PHE A O 1
ATOM 656 N N . ASP A 1 87 ? 4.786 -3.925 3.727 1.00 87.25 87 ASP A N 1
ATOM 657 C CA . ASP A 1 87 ? 6.213 -4.263 3.543 1.00 87.25 87 ASP A CA 1
ATOM 658 C C . ASP A 1 87 ? 6.503 -4.926 2.185 1.00 87.25 87 ASP A C 1
ATOM 660 O O . ASP A 1 87 ? 5.660 -5.748 1.736 1.00 87.25 87 ASP A O 1
#

Foldseek 3Di:
DDDDPPPPPPDPPPVPVPVVVPDPPPPVPPVPPDDDDDPLRVQLVVVLVVVCVVCVVQVDDPDPDRDPVSLVSQQVSCVVSPHPGPD

pLDDT: mean 77.13, std 20.2, range [42.84, 97.62]

Secondary structure (DSSP, 8-state):
--STTSSSSSS-SSSSSSSSSSS-----------PPPPHHHHHHHHHHHHHHHHHTTTS-SS-SS--HHHHHHHHHHHHHTT-S---